Protein AF-A0A2Z6N7K3-F1 (afdb_monomer_lite)

Radius of gyration: 30.66 Å; chains: 1; bounding box: 82×63×86 Å

Structure (mmCIF, N/CA/C/O backbone):
data_AF-A0A2Z6N7K3-F1
#
_entry.id   AF-A0A2Z6N7K3-F1
#
loop_
_atom_site.group_PDB
_atom_site.id
_atom_site.type_symbol
_atom_site.label_atom_id
_atom_site.label_alt_id
_atom_site.label_comp_id
_atom_site.label_asym_id
_atom_site.label_entity_id
_atom_site.label_seq_id
_atom_site.pdbx_PDB_ins_code
_atom_site.Cartn_x
_atom_site.Cartn_y
_atom_site.Cartn_z
_atom_site.occupancy
_atom_site.B_iso_or_equiv
_atom_site.auth_seq_id
_atom_site.auth_comp_id
_atom_site.auth_asym_id
_atom_site.auth_atom_id
_atom_site.pdbx_PDB_model_num
ATOM 1 N N . MET A 1 1 ? 49.445 -45.268 -19.858 1.00 41.97 1 MET A N 1
ATOM 2 C CA . MET A 1 1 ? 48.943 -43.876 -19.871 1.00 41.97 1 MET A CA 1
ATOM 3 C C . MET A 1 1 ? 47.425 -43.932 -19.772 1.00 41.97 1 MET A C 1
ATOM 5 O O . MET A 1 1 ? 46.815 -44.557 -20.626 1.00 41.97 1 MET A O 1
ATOM 9 N N . LYS A 1 2 ? 46.826 -43.414 -18.692 1.00 45.12 2 LYS A N 1
ATOM 10 C CA . LYS A 1 2 ? 45.363 -43.398 -18.507 1.00 45.12 2 LYS A CA 1
ATOM 11 C C . LYS A 1 2 ? 44.813 -42.128 -19.162 1.00 45.12 2 LYS A C 1
ATOM 13 O O . LYS A 1 2 ? 45.231 -41.040 -18.781 1.00 45.12 2 LYS A O 1
ATOM 18 N N . GLN A 1 3 ? 43.930 -42.265 -20.150 1.00 48.19 3 GLN A N 1
ATOM 19 C CA . GLN A 1 3 ? 43.172 -41.133 -20.688 1.00 48.19 3 GLN A CA 1
ATOM 20 C C . GLN A 1 3 ? 42.236 -40.584 -19.593 1.00 48.19 3 GLN A C 1
ATOM 22 O O . GLN A 1 3 ? 41.608 -41.387 -18.897 1.00 48.19 3 GLN A O 1
ATOM 27 N N . PRO A 1 4 ? 42.115 -39.257 -19.417 1.00 51.16 4 PRO A N 1
ATOM 28 C CA . PRO A 1 4 ? 41.072 -38.695 -18.577 1.00 51.16 4 PRO A CA 1
ATOM 29 C C . PRO A 1 4 ? 39.729 -38.839 -19.298 1.00 51.16 4 PRO A C 1
ATOM 31 O O . PRO A 1 4 ? 39.568 -38.385 -20.430 1.00 51.16 4 PRO A O 1
ATOM 34 N N . ILE A 1 5 ? 38.765 -39.478 -18.637 1.00 55.69 5 ILE A N 1
ATOM 35 C CA . ILE A 1 5 ? 37.364 -39.486 -19.060 1.00 55.69 5 ILE A CA 1
ATOM 36 C C . ILE A 1 5 ? 36.820 -38.082 -18.790 1.00 55.69 5 ILE A C 1
ATOM 38 O O . ILE A 1 5 ? 36.481 -37.746 -17.657 1.00 55.69 5 ILE A O 1
ATOM 42 N N . THR A 1 6 ? 36.766 -37.245 -19.820 1.00 56.41 6 THR A N 1
ATOM 43 C CA . THR A 1 6 ? 36.014 -35.991 -19.779 1.00 56.41 6 THR A CA 1
ATOM 44 C C . THR A 1 6 ? 34.535 -36.367 -19.774 1.00 56.41 6 THR A C 1
ATOM 46 O O . THR A 1 6 ? 34.003 -36.810 -20.792 1.00 56.41 6 THR A O 1
ATOM 49 N N . GLN A 1 7 ? 33.874 -36.274 -18.617 1.00 62.84 7 GLN A N 1
ATOM 50 C CA . GLN A 1 7 ? 32.418 -36.395 -18.553 1.00 62.84 7 GLN A CA 1
ATOM 51 C C . GLN A 1 7 ? 31.790 -35.415 -19.559 1.00 62.84 7 GLN A C 1
ATOM 53 O O . GLN A 1 7 ? 32.221 -34.258 -19.612 1.00 62.84 7 GLN A O 1
ATOM 58 N N . PRO A 1 8 ? 30.783 -35.834 -20.349 1.00 52.00 8 PRO A N 1
ATOM 59 C CA . PRO A 1 8 ? 30.004 -34.894 -21.134 1.00 52.00 8 PRO A CA 1
ATOM 60 C C . PRO A 1 8 ? 29.361 -33.911 -20.161 1.00 52.00 8 PRO A C 1
ATOM 62 O O . PRO A 1 8 ? 28.669 -34.320 -19.228 1.00 52.00 8 PRO A O 1
ATOM 65 N N . LEU A 1 9 ? 29.620 -32.622 -20.365 1.00 61.50 9 LEU A N 1
ATOM 66 C CA . LEU A 1 9 ? 28.956 -31.550 -19.644 1.00 61.50 9 LEU A CA 1
ATOM 67 C C . LEU A 1 9 ? 27.464 -31.646 -19.992 1.00 61.50 9 LEU A C 1
ATOM 69 O O . LEU A 1 9 ? 27.040 -31.197 -21.055 1.00 61.50 9 LEU A O 1
ATOM 73 N N . ILE A 1 10 ? 26.677 -32.320 -19.150 1.00 63.09 10 ILE A N 1
ATOM 74 C CA . ILE A 1 10 ? 25.221 -32.330 -19.285 1.00 63.09 10 ILE A CA 1
ATOM 75 C C . ILE A 1 10 ? 24.800 -30.859 -19.210 1.00 63.09 10 ILE A C 1
ATOM 77 O O . ILE A 1 10 ? 25.157 -30.199 -18.228 1.00 63.09 10 ILE A O 1
ATOM 81 N N . PRO A 1 11 ? 24.094 -30.314 -20.218 1.00 59.09 11 PRO A N 1
ATOM 82 C CA . PRO A 1 11 ? 23.562 -28.968 -20.124 1.00 59.09 11 PRO A CA 1
ATOM 83 C C . PRO A 1 11 ? 22.681 -28.919 -18.880 1.00 59.09 11 PRO A C 1
ATOM 85 O O . PRO A 1 11 ? 21.679 -29.633 -18.803 1.00 59.09 11 PRO A O 1
ATOM 88 N N . GLN A 1 12 ? 23.071 -28.125 -17.881 1.00 61.44 12 GLN A N 1
ATOM 89 C CA . GLN A 1 12 ? 22.153 -27.812 -16.797 1.00 61.44 12 GLN A CA 1
ATOM 90 C C . GLN A 1 12 ? 20.883 -27.248 -17.445 1.00 61.44 12 GLN A C 1
ATOM 92 O O . GLN A 1 12 ? 20.998 -26.367 -18.307 1.00 61.44 12 GLN A O 1
ATOM 97 N N . PRO A 1 13 ? 19.686 -27.749 -17.090 1.00 60.31 13 PRO A N 1
ATOM 98 C CA . PRO A 1 13 ? 18.464 -27.097 -17.521 1.00 60.31 13 PRO A CA 1
ATOM 99 C C . PRO A 1 13 ? 18.565 -25.622 -17.113 1.00 60.31 13 PRO A C 1
ATOM 101 O O . PRO A 1 13 ? 19.083 -25.338 -16.027 1.00 60.31 13 PRO A O 1
ATOM 104 N N . PRO A 1 14 ? 18.150 -24.682 -17.980 1.00 61.00 14 PRO A N 1
ATOM 105 C CA . PRO A 1 14 ? 18.224 -23.267 -17.658 1.00 61.00 14 PRO A CA 1
ATOM 106 C C . PRO A 1 14 ? 17.574 -23.066 -16.293 1.00 61.00 14 PRO A C 1
ATOM 108 O O . PRO A 1 14 ? 16.443 -23.514 -16.092 1.00 61.00 14 PRO A O 1
ATOM 111 N N . ASN A 1 15 ? 18.315 -22.460 -15.356 1.00 58.41 15 ASN A N 1
ATOM 112 C CA . ASN A 1 15 ? 17.782 -22.063 -14.057 1.00 58.41 15 ASN A CA 1
ATOM 113 C C . ASN A 1 15 ? 16.429 -21.405 -14.319 1.00 58.41 15 ASN A C 1
ATOM 115 O O . ASN A 1 15 ? 16.378 -20.372 -14.993 1.00 58.41 15 ASN A O 1
ATOM 119 N N . LEU A 1 16 ? 15.345 -22.048 -13.868 1.00 44.69 16 LEU A N 1
ATOM 120 C CA . LEU A 1 16 ? 14.003 -21.502 -14.021 1.00 44.69 16 LEU A CA 1
ATOM 121 C C . LEU A 1 16 ? 14.070 -20.070 -13.478 1.00 44.69 16 LEU A C 1
ATOM 123 O O . LEU A 1 16 ? 14.528 -19.903 -12.342 1.00 44.69 16 LEU A O 1
ATOM 127 N N . PRO A 1 17 ? 13.694 -19.036 -14.253 1.00 53.22 17 PRO A N 1
ATOM 128 C CA . PRO A 1 17 ? 13.691 -17.689 -13.716 1.00 53.22 17 PRO A CA 1
ATOM 129 C C . PRO A 1 17 ? 12.826 -17.712 -12.458 1.00 53.22 17 PRO A C 1
ATOM 131 O O . PRO A 1 17 ? 11.698 -18.210 -12.498 1.00 53.22 17 PRO A O 1
ATOM 134 N N . ALA A 1 18 ? 13.401 -17.248 -11.344 1.00 55.72 18 ALA A N 1
ATOM 135 C CA . ALA A 1 18 ? 12.723 -17.148 -10.060 1.00 55.72 18 ALA A CA 1
ATOM 136 C C . ALA A 1 18 ? 11.312 -16.601 -10.296 1.00 55.72 18 ALA A C 1
ATOM 138 O O . ALA A 1 18 ? 11.159 -15.602 -10.999 1.00 55.72 18 ALA A O 1
ATOM 139 N N . ASN A 1 19 ? 10.314 -17.335 -9.801 1.00 52.25 19 ASN A N 1
ATOM 140 C CA . ASN A 1 19 ? 8.890 -17.178 -10.085 1.00 52.25 19 ASN A CA 1
ATOM 141 C C . ASN A 1 19 ? 8.502 -15.691 -10.207 1.00 52.25 19 ASN A C 1
ATOM 143 O O . ASN A 1 19 ? 8.375 -14.993 -9.200 1.00 52.25 19 ASN A O 1
ATOM 147 N N . LYS A 1 20 ? 8.409 -15.177 -11.441 1.00 59.69 20 LYS A N 1
ATOM 148 C CA . LYS A 1 20 ? 8.224 -13.740 -11.666 1.00 59.69 20 LYS A CA 1
ATOM 149 C C . LYS A 1 20 ? 6.815 -13.356 -11.244 1.00 59.69 20 LYS A C 1
ATOM 151 O O . LYS A 1 20 ? 5.839 -13.885 -11.777 1.00 59.69 20 LYS A O 1
ATOM 156 N N . PHE A 1 21 ? 6.711 -12.423 -10.303 1.00 66.00 21 PHE A N 1
ATOM 157 C CA . PHE A 1 21 ? 5.433 -11.852 -9.903 1.00 66.00 21 PHE A CA 1
ATOM 158 C C . PHE A 1 21 ? 4.766 -11.203 -11.122 1.00 66.00 21 PHE A C 1
ATOM 160 O O . PHE A 1 21 ? 5.329 -10.312 -11.757 1.00 66.00 21 PHE A O 1
ATOM 167 N N . THR A 1 22 ? 3.582 -11.688 -11.495 1.00 78.94 22 THR A N 1
ATOM 168 C CA . THR A 1 22 ? 2.827 -11.136 -12.624 1.00 78.94 22 THR A CA 1
ATOM 169 C C . THR A 1 22 ? 2.014 -9.924 -12.169 1.00 78.94 22 THR A C 1
ATOM 171 O O . THR A 1 22 ? 1.598 -9.834 -11.012 1.00 78.94 22 THR A O 1
ATOM 174 N N . ILE A 1 23 ? 1.713 -9.008 -13.096 1.00 81.69 23 ILE A N 1
ATOM 175 C CA . ILE A 1 23 ? 0.784 -7.892 -12.837 1.00 81.69 23 ILE A CA 1
ATOM 176 C C . ILE A 1 23 ? -0.595 -8.406 -12.393 1.00 81.69 23 ILE A C 1
ATOM 178 O O . ILE A 1 23 ? -1.231 -7.781 -11.551 1.00 81.69 23 ILE A O 1
ATOM 182 N N . GLY A 1 24 ? -1.035 -9.563 -12.904 1.00 82.69 24 GLY A N 1
ATOM 183 C CA . GLY A 1 24 ? -2.273 -10.212 -12.464 1.00 82.69 24 GLY A CA 1
ATOM 184 C C . GLY A 1 24 ? -2.252 -10.556 -10.974 1.00 82.69 24 GLY A C 1
ATOM 185 O O . GLY A 1 24 ? -3.173 -10.187 -10.252 1.00 82.69 24 GLY A O 1
ATOM 186 N N . ASN A 1 25 ? -1.163 -11.161 -10.492 1.00 84.62 25 ASN A N 1
ATOM 187 C CA . ASN A 1 25 ? -0.999 -11.468 -9.069 1.00 84.62 25 ASN A CA 1
ATOM 188 C C . ASN A 1 25 ? -0.985 -10.194 -8.217 1.00 84.62 25 ASN A C 1
ATOM 190 O O . ASN A 1 25 ? -1.591 -10.159 -7.149 1.00 84.62 25 ASN A O 1
ATOM 194 N N . LEU A 1 26 ? -0.331 -9.134 -8.700 1.00 86.56 26 LEU A N 1
ATOM 195 C CA . LEU A 1 26 ? -0.281 -7.853 -8.001 1.00 86.56 26 LEU A CA 1
ATOM 196 C C . LEU A 1 26 ? -1.665 -7.193 -7.919 1.00 86.56 26 LEU A C 1
ATOM 198 O O . LEU A 1 26 ? -2.037 -6.688 -6.865 1.00 86.56 26 LEU A O 1
ATOM 202 N N . ALA A 1 27 ? -2.463 -7.268 -8.988 1.00 88.88 27 ALA A N 1
ATOM 203 C CA . ALA A 1 27 ? -3.842 -6.786 -8.995 1.00 88.88 27 ALA A CA 1
ATOM 204 C C . ALA A 1 27 ? -4.734 -7.572 -8.020 1.00 88.88 27 ALA A C 1
ATOM 206 O O . ALA A 1 27 ? -5.532 -6.976 -7.298 1.00 88.88 27 ALA A O 1
ATOM 207 N N . THR A 1 28 ? -4.574 -8.896 -7.942 1.00 90.75 28 THR A N 1
ATOM 208 C CA . THR A 1 28 ? -5.269 -9.726 -6.949 1.00 90.75 28 THR A CA 1
ATOM 209 C C . THR A 1 28 ? -4.884 -9.332 -5.522 1.00 90.75 28 THR A C 1
ATOM 211 O O . THR A 1 28 ? -5.753 -9.177 -4.667 1.00 90.75 28 THR A O 1
ATOM 214 N N . ILE A 1 29 ? -3.596 -9.104 -5.260 1.00 90.38 29 ILE A N 1
ATOM 215 C CA . ILE A 1 29 ? -3.112 -8.643 -3.953 1.00 90.38 29 ILE A CA 1
ATOM 216 C C . ILE A 1 29 ? -3.665 -7.245 -3.621 1.00 90.38 29 ILE A C 1
ATOM 218 O O . ILE A 1 29 ? -4.134 -7.036 -2.504 1.00 90.38 29 ILE A O 1
ATOM 222 N N . SER A 1 30 ? -3.711 -6.318 -4.585 1.00 93.06 30 SER A N 1
ATOM 223 C CA . SER A 1 30 ? -4.380 -5.014 -4.439 1.00 93.06 30 SER A CA 1
ATOM 224 C C . SER A 1 30 ? -5.871 -5.139 -4.131 1.00 93.06 30 SER A C 1
ATOM 226 O O . SER A 1 30 ? -6.407 -4.366 -3.342 1.00 93.06 30 SER A O 1
ATOM 228 N N . PHE A 1 31 ? -6.563 -6.116 -4.713 1.00 94.31 31 PHE A N 1
ATOM 229 C CA . PHE A 1 31 ? -7.966 -6.356 -4.387 1.00 94.31 31 PHE A CA 1
ATOM 230 C C . PHE A 1 31 ? -8.137 -6.791 -2.925 1.00 94.31 31 PHE A C 1
ATOM 232 O O . PHE A 1 31 ? -8.947 -6.209 -2.202 1.00 94.31 31 PHE A O 1
ATOM 239 N N . TYR A 1 32 ? -7.339 -7.757 -2.459 1.00 93.31 32 TYR A N 1
ATOM 240 C CA . TYR A 1 32 ? -7.375 -8.189 -1.058 1.00 93.31 32 TYR A CA 1
ATOM 241 C C . TYR A 1 32 ? -6.983 -7.073 -0.091 1.00 93.31 32 TYR A C 1
ATOM 243 O O . TYR A 1 32 ? -7.566 -6.968 0.985 1.00 93.31 32 TYR A O 1
ATOM 251 N N . HIS A 1 33 ? -6.056 -6.205 -0.490 1.00 94.62 33 HIS A N 1
ATOM 252 C CA . HIS A 1 33 ? -5.700 -5.005 0.256 1.00 94.62 33 HIS A CA 1
ATOM 253 C C . HIS A 1 33 ? -6.906 -4.109 0.521 1.00 94.62 33 HIS A C 1
ATOM 255 O O . HIS A 1 33 ? -7.232 -3.829 1.674 1.00 94.62 33 HIS A O 1
ATOM 261 N N . MET A 1 34 ? -7.614 -3.729 -0.548 1.00 95.50 34 MET A N 1
ATOM 262 C CA . MET A 1 34 ? -8.823 -2.914 -0.443 1.00 95.50 34 MET A CA 1
ATOM 263 C C . MET A 1 34 ? -9.895 -3.611 0.390 1.00 95.50 34 MET A C 1
ATOM 265 O O . MET A 1 34 ? -10.528 -2.982 1.233 1.00 95.50 34 MET A O 1
ATOM 269 N N . PHE A 1 35 ? -10.080 -4.916 0.189 1.00 95.88 35 PHE A N 1
ATOM 270 C CA . PHE A 1 35 ? -11.065 -5.691 0.931 1.00 95.88 35 PHE A CA 1
ATOM 271 C C . PHE A 1 35 ? -10.786 -5.683 2.441 1.00 95.88 35 PHE A C 1
ATOM 273 O O . PHE A 1 35 ? -11.687 -5.400 3.229 1.00 95.88 35 PHE A O 1
ATOM 280 N N . ILE A 1 36 ? -9.537 -5.920 2.851 1.00 95.12 36 ILE A N 1
ATOM 281 C CA . ILE A 1 36 ? -9.133 -5.899 4.264 1.00 95.12 36 ILE A CA 1
ATOM 282 C C . ILE A 1 36 ? -9.331 -4.503 4.864 1.00 95.12 36 ILE A C 1
ATOM 284 O O . ILE A 1 36 ? -9.896 -4.389 5.951 1.00 95.12 36 ILE A O 1
ATOM 288 N N . LEU A 1 37 ? -8.941 -3.439 4.155 1.00 94.81 37 LEU A N 1
ATOM 289 C CA . LEU A 1 37 ? -9.152 -2.067 4.626 1.00 94.81 37 LEU A CA 1
ATOM 290 C C . LEU A 1 37 ? -10.633 -1.725 4.798 1.00 94.81 37 LEU A C 1
ATOM 292 O O . LEU A 1 37 ? -10.992 -1.080 5.779 1.00 94.81 37 LEU A O 1
ATOM 296 N N . ILE A 1 38 ? -11.499 -2.183 3.892 1.00 94.88 38 ILE A N 1
ATOM 297 C CA . ILE A 1 38 ? -12.951 -2.005 4.018 1.00 94.88 38 ILE A CA 1
ATOM 298 C C . ILE A 1 38 ? -13.476 -2.747 5.249 1.00 94.88 38 ILE A C 1
ATOM 300 O O . ILE A 1 38 ? -14.241 -2.173 6.019 1.00 94.88 38 ILE A O 1
ATOM 304 N N . VAL A 1 39 ? -13.054 -3.994 5.475 1.00 93.56 39 VAL A N 1
ATOM 305 C CA . VAL A 1 39 ? -13.454 -4.759 6.668 1.00 93.56 39 VAL A CA 1
ATOM 306 C C . VAL A 1 39 ? -13.015 -4.045 7.948 1.00 93.56 39 VAL A C 1
ATOM 308 O O . VAL A 1 39 ? -13.820 -3.889 8.864 1.00 93.56 39 VAL A O 1
ATOM 311 N N . LEU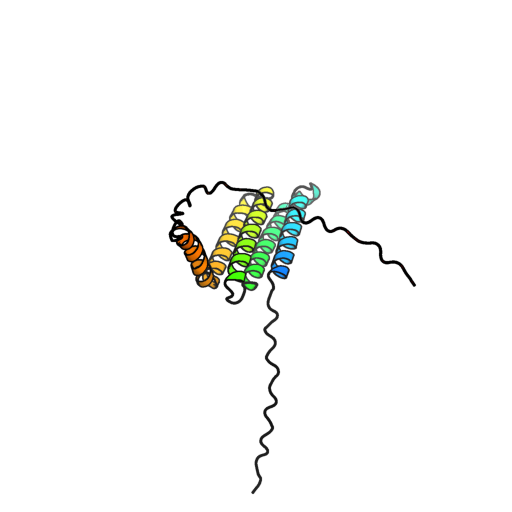 A 1 40 ? -11.777 -3.547 7.999 1.00 91.75 40 LEU A N 1
ATOM 312 C CA . LEU A 1 40 ? -11.268 -2.783 9.140 1.00 91.75 40 LEU A CA 1
ATOM 313 C C . LEU A 1 40 ? -12.042 -1.473 9.330 1.00 91.75 40 LEU A C 1
ATOM 315 O O . LEU A 1 40 ? -12.422 -1.149 10.450 1.00 91.75 40 LEU A O 1
ATOM 319 N N . PHE A 1 41 ? -12.350 -0.754 8.250 1.00 91.81 41 PHE A N 1
ATOM 320 C CA . PHE A 1 41 ? -13.187 0.444 8.293 1.00 91.81 41 PHE A CA 1
ATOM 321 C C . PHE A 1 41 ? -14.580 0.167 8.873 1.00 91.81 41 PHE A C 1
ATOM 323 O O . PHE A 1 41 ? -15.059 0.929 9.716 1.00 91.81 41 PHE A O 1
ATOM 330 N N . LEU A 1 42 ? -15.224 -0.928 8.460 1.00 92.00 42 LEU A N 1
ATOM 331 C CA . LEU A 1 42 ? -16.516 -1.334 9.010 1.00 92.00 42 LEU A CA 1
ATOM 332 C C . LEU A 1 42 ? -16.401 -1.719 10.490 1.00 92.00 42 LEU A C 1
ATOM 334 O O . LEU A 1 42 ? -17.275 -1.347 11.269 1.00 92.00 42 LEU A O 1
ATOM 338 N N . ALA A 1 43 ? -15.319 -2.396 10.886 1.00 89.81 43 ALA A N 1
ATOM 339 C CA . ALA A 1 43 ? -15.071 -2.787 12.272 1.00 89.81 43 ALA A CA 1
ATOM 340 C C . ALA A 1 43 ? -14.916 -1.575 13.207 1.00 89.81 43 ALA A C 1
ATOM 342 O O . ALA A 1 43 ? -15.510 -1.567 14.279 1.00 89.81 43 ALA A O 1
ATOM 343 N N . VAL A 1 44 ? -14.215 -0.509 12.790 1.00 88.06 44 VAL A N 1
ATOM 344 C CA . VAL A 1 44 ? -14.064 0.735 13.591 1.00 88.06 44 VAL A CA 1
ATOM 345 C C . VAL A 1 44 ? -15.410 1.385 13.919 1.00 88.06 44 VAL A C 1
ATOM 347 O O . VAL A 1 44 ? -15.531 2.093 14.915 1.00 88.06 44 VAL A O 1
ATOM 350 N N . ARG A 1 45 ? -16.424 1.182 13.073 1.00 86.31 45 ARG A N 1
ATOM 351 C CA . ARG A 1 45 ? -17.754 1.780 13.248 1.00 86.31 45 ARG A CA 1
ATOM 352 C C . ARG A 1 45 ? -18.681 0.964 14.141 1.00 86.31 45 ARG A C 1
ATOM 354 O O . ARG A 1 45 ? -19.759 1.452 14.472 1.00 86.31 45 ARG A O 1
ATOM 361 N N . GLN A 1 46 ? -18.291 -0.252 14.511 1.00 87.06 46 GLN A N 1
ATOM 362 C CA . GLN A 1 46 ? -19.072 -1.077 15.419 1.00 87.06 46 GLN A CA 1
ATOM 363 C C . GLN A 1 46 ? -18.778 -0.673 16.871 1.00 87.06 46 GLN A C 1
ATOM 365 O O . GLN A 1 46 ? -17.609 -0.568 17.253 1.00 87.06 46 GLN A O 1
ATOM 370 N N . PRO A 1 47 ? -19.812 -0.462 17.704 1.00 81.50 47 PRO A N 1
ATOM 371 C CA . PRO A 1 47 ? -19.639 0.046 19.061 1.00 81.50 47 PRO A CA 1
ATOM 372 C C . PRO A 1 47 ? -18.792 -0.879 19.952 1.00 81.50 47 PRO A C 1
ATOM 374 O O . PRO A 1 47 ? -18.058 -0.419 20.822 1.00 81.50 47 PRO A O 1
ATOM 377 N N . GLU A 1 48 ? -18.840 -2.179 19.677 1.00 82.38 48 GLU A N 1
ATOM 378 C CA . GLU A 1 48 ? -18.109 -3.243 20.377 1.00 82.38 48 GLU A CA 1
ATOM 379 C C . GLU A 1 48 ? -16.582 -3.129 20.233 1.00 82.38 48 GLU A C 1
ATOM 381 O O . GLU A 1 48 ? -15.835 -3.651 21.057 1.00 82.38 48 GLU A O 1
ATOM 386 N N . PHE A 1 49 ? -16.098 -2.427 19.204 1.00 76.69 49 PHE A N 1
ATOM 387 C CA . PHE A 1 49 ? -14.671 -2.319 18.899 1.00 76.69 49 PHE A CA 1
ATOM 388 C C . PHE A 1 49 ? -14.037 -0.999 19.360 1.00 76.69 49 PHE A C 1
ATOM 390 O O . PHE A 1 49 ? -12.826 -0.824 19.199 1.00 76.69 49 PHE A O 1
ATOM 397 N N . PHE A 1 50 ? -14.799 -0.085 19.980 1.00 72.81 50 PHE A N 1
ATOM 398 C CA . PHE A 1 50 ? -14.252 1.188 20.475 1.00 72.81 50 PHE A CA 1
ATOM 399 C C . PHE A 1 50 ? -13.139 0.991 21.509 1.00 72.81 50 PHE A C 1
ATOM 401 O O . PHE A 1 50 ? -12.125 1.690 21.453 1.00 72.81 50 PHE A O 1
ATOM 408 N N . GLU A 1 51 ? -13.282 0.011 22.405 1.00 78.62 51 GLU A N 1
ATOM 409 C CA . GLU A 1 51 ? -12.270 -0.301 23.425 1.00 78.62 51 GLU A CA 1
ATOM 410 C C . GLU A 1 51 ? -10.945 -0.786 22.811 1.00 78.62 51 GLU A C 1
ATOM 412 O O . GLU A 1 51 ? -9.872 -0.598 23.387 1.00 78.62 51 GLU A O 1
ATOM 417 N N . TYR A 1 52 ? -10.998 -1.320 21.587 1.00 82.88 52 TYR A N 1
ATOM 418 C CA . TYR A 1 52 ? -9.849 -1.835 20.843 1.00 82.88 52 TYR A CA 1
ATOM 419 C C . TYR A 1 52 ? -9.320 -0.867 19.777 1.00 82.88 52 TYR A C 1
ATOM 421 O O . TYR A 1 52 ? -8.395 -1.219 19.041 1.00 82.88 52 TYR A O 1
ATOM 429 N N . GLY A 1 53 ? -9.837 0.364 19.694 1.00 82.75 53 GLY A N 1
ATOM 430 C CA . GLY A 1 53 ? -9.522 1.300 18.607 1.00 82.75 53 GLY A CA 1
ATOM 431 C C . GLY A 1 53 ? -8.020 1.539 18.401 1.00 82.75 53 GLY A C 1
ATOM 432 O O . GLY A 1 53 ? -7.539 1.534 17.270 1.00 82.75 53 GLY A O 1
ATOM 433 N N . LYS A 1 54 ? -7.238 1.648 19.486 1.00 85.31 54 LYS A N 1
ATOM 434 C CA . LYS A 1 54 ? -5.769 1.796 19.401 1.00 85.31 54 LYS A CA 1
ATOM 435 C C . LYS A 1 54 ? -5.085 0.571 18.792 1.00 85.31 54 LYS A C 1
ATOM 437 O O . LYS A 1 54 ? -4.187 0.727 17.966 1.00 85.31 54 LYS A O 1
ATOM 442 N N . ALA A 1 55 ? -5.503 -0.630 19.194 1.00 88.94 55 ALA A N 1
ATOM 443 C CA . ALA A 1 55 ? -4.972 -1.872 18.643 1.00 88.94 55 ALA A CA 1
ATOM 444 C C . ALA A 1 55 ? -5.327 -1.988 17.157 1.00 88.94 55 ALA A C 1
ATOM 446 O O . ALA A 1 55 ? -4.463 -2.301 16.343 1.00 88.94 55 ALA A O 1
ATOM 447 N N . LEU A 1 56 ? -6.558 -1.630 16.787 1.00 89.25 56 LEU A N 1
ATOM 448 C CA . LEU A 1 56 ? -7.006 -1.662 15.400 1.00 89.25 56 LEU A CA 1
ATOM 449 C C . LEU A 1 56 ? -6.237 -0.665 14.515 1.00 89.25 56 LEU A C 1
ATOM 451 O O . LEU A 1 56 ? -5.806 -1.020 13.421 1.00 89.25 56 LEU A O 1
ATOM 455 N N . PHE A 1 57 ? -5.986 0.557 14.997 1.00 91.19 57 PHE A N 1
ATOM 456 C CA . PHE A 1 57 ? -5.156 1.534 14.279 1.00 91.19 57 PHE A CA 1
ATOM 457 C C . PHE A 1 57 ? -3.709 1.059 14.127 1.00 91.19 57 PHE A C 1
ATOM 459 O O . PHE A 1 57 ? -3.116 1.236 13.064 1.00 91.19 57 PHE A O 1
ATOM 466 N N . SER A 1 58 ? -3.150 0.415 15.156 1.00 91.12 58 SER A N 1
ATOM 467 C CA . SER A 1 58 ? -1.820 -0.193 15.074 1.00 91.12 58 SER A CA 1
ATOM 468 C C . SER A 1 58 ? -1.779 -1.332 14.052 1.00 91.12 58 SER A C 1
ATOM 470 O O . SER A 1 58 ? -0.834 -1.399 13.268 1.00 91.12 58 SER A O 1
ATOM 472 N N . MET A 1 59 ? -2.813 -2.176 13.997 1.00 92.25 59 MET A N 1
ATOM 473 C CA . MET A 1 59 ? -2.931 -3.229 12.986 1.00 92.25 59 MET A CA 1
ATOM 474 C C . MET A 1 59 ? -3.008 -2.657 11.570 1.00 92.25 59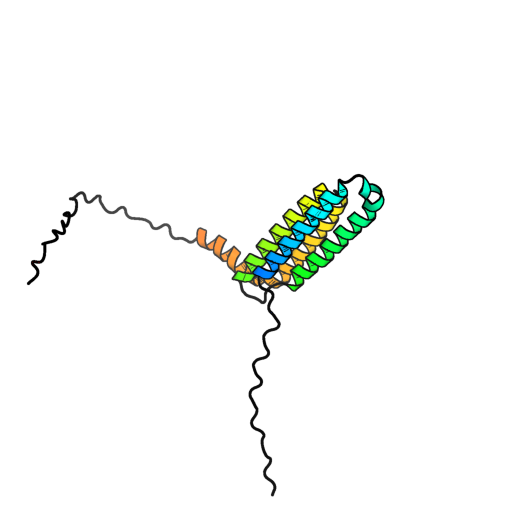 MET A C 1
ATOM 476 O O . MET A 1 59 ? -2.305 -3.156 10.697 1.00 92.25 59 MET A O 1
ATOM 480 N N . ILE A 1 60 ? -3.794 -1.597 11.347 1.00 93.88 60 ILE A N 1
ATOM 481 C CA . ILE A 1 60 ? -3.859 -0.915 10.044 1.00 93.88 60 ILE A CA 1
ATOM 482 C C . ILE A 1 60 ? -2.478 -0.368 9.664 1.00 93.88 60 ILE A C 1
ATOM 484 O O . ILE A 1 60 ? -2.017 -0.603 8.554 1.00 93.88 60 ILE A O 1
ATOM 488 N N . ALA A 1 61 ? -1.778 0.304 10.584 1.00 94.06 61 ALA A N 1
ATOM 489 C CA . ALA A 1 61 ? -0.443 0.838 10.310 1.00 94.06 61 ALA A CA 1
ATOM 490 C C . ALA A 1 61 ? 0.551 -0.263 9.900 1.00 94.06 61 ALA A C 1
ATOM 492 O O . ALA A 1 61 ? 1.253 -0.131 8.901 1.00 94.06 61 ALA A O 1
ATOM 493 N N . VAL A 1 62 ? 0.596 -1.366 10.654 1.00 94.75 62 VAL A N 1
ATOM 494 C CA . VAL A 1 62 ? 1.477 -2.507 10.358 1.00 94.75 62 VAL A CA 1
ATOM 495 C C . VAL A 1 62 ? 1.104 -3.154 9.026 1.00 94.75 62 VAL A C 1
ATOM 497 O O . VAL A 1 62 ? 1.985 -3.493 8.238 1.00 94.75 62 VAL A O 1
ATOM 500 N N . PHE A 1 63 ? -0.192 -3.293 8.757 1.00 95.19 63 PHE A N 1
ATOM 501 C CA . PHE A 1 63 ? -0.699 -3.832 7.505 1.00 95.19 63 PHE A CA 1
ATOM 502 C C . PHE A 1 63 ? -0.245 -2.999 6.299 1.00 95.19 63 PHE A C 1
ATOM 504 O O . PHE A 1 63 ? 0.320 -3.562 5.365 1.00 95.19 63 PHE A O 1
ATOM 511 N N . GLU A 1 64 ? -0.381 -1.673 6.351 1.00 95.25 64 GLU A N 1
ATOM 512 C CA . GLU A 1 64 ? 0.078 -0.762 5.292 1.00 95.25 64 GLU A CA 1
ATOM 513 C C . GLU A 1 64 ? 1.596 -0.833 5.071 1.00 95.25 64 GLU A C 1
ATOM 515 O O . GLU A 1 64 ? 2.072 -0.801 3.933 1.00 95.25 64 GLU A O 1
ATOM 520 N N . VAL A 1 65 ? 2.375 -0.970 6.151 1.00 95.00 65 VAL A N 1
ATOM 521 C CA . VAL A 1 65 ? 3.832 -1.145 6.062 1.00 95.00 65 VAL A CA 1
ATOM 522 C C . VAL A 1 65 ? 4.175 -2.434 5.323 1.00 95.00 65 VAL A C 1
ATOM 524 O O . VAL A 1 65 ? 4.911 -2.403 4.335 1.00 95.00 65 VAL A O 1
ATOM 527 N N . ILE A 1 66 ? 3.612 -3.564 5.758 1.00 94.56 66 ILE A N 1
ATOM 528 C CA . ILE A 1 66 ? 3.836 -4.869 5.121 1.00 94.56 66 ILE A CA 1
ATOM 529 C C . ILE A 1 66 ? 3.401 -4.823 3.656 1.00 94.56 66 ILE A C 1
ATOM 531 O O . ILE A 1 66 ? 4.112 -5.318 2.780 1.00 94.56 66 ILE A O 1
ATOM 535 N N . PHE A 1 67 ? 2.259 -4.200 3.379 1.00 92.94 67 PHE A N 1
ATOM 536 C CA . PHE A 1 67 ? 1.709 -4.128 2.039 1.00 92.94 67 PHE A CA 1
ATOM 537 C C . PHE A 1 67 ? 2.567 -3.278 1.096 1.00 92.94 67 PHE A C 1
ATOM 539 O O . PHE A 1 67 ? 2.876 -3.712 -0.015 1.00 92.94 67 PHE A O 1
ATOM 546 N N . GLY A 1 68 ? 3.021 -2.105 1.547 1.00 92.12 68 GLY A N 1
ATOM 547 C CA . GLY A 1 68 ? 3.946 -1.264 0.787 1.00 92.12 68 GLY A CA 1
ATOM 548 C C . GLY A 1 68 ? 5.241 -2.005 0.442 1.00 92.12 68 GLY A C 1
ATOM 549 O O . GLY A 1 68 ? 5.673 -1.990 -0.711 1.00 92.12 68 GLY A O 1
ATOM 550 N N . LEU A 1 69 ? 5.812 -2.742 1.403 1.00 92.12 69 LEU A N 1
ATOM 551 C CA . LEU A 1 69 ? 6.995 -3.579 1.170 1.00 92.12 69 LEU A CA 1
ATOM 552 C C . LEU A 1 69 ? 6.724 -4.714 0.172 1.00 92.12 69 LEU A C 1
ATOM 554 O O . LEU A 1 69 ? 7.546 -4.963 -0.708 1.00 92.12 69 LEU A O 1
ATOM 558 N N . ALA A 1 70 ? 5.579 -5.394 0.271 1.00 89.56 70 ALA A N 1
ATOM 559 C CA . ALA A 1 70 ? 5.193 -6.439 -0.678 1.00 89.56 70 ALA A CA 1
ATOM 560 C C . ALA A 1 70 ? 5.073 -5.891 -2.111 1.00 89.56 70 ALA A C 1
ATOM 562 O O . ALA A 1 70 ? 5.522 -6.535 -3.063 1.00 89.56 70 ALA A O 1
ATOM 563 N N . PHE A 1 71 ? 4.542 -4.675 -2.264 1.00 88.62 71 PHE A N 1
ATOM 564 C CA . PHE A 1 71 ? 4.472 -3.988 -3.552 1.00 88.62 71 PHE A CA 1
ATOM 565 C C . PHE A 1 71 ? 5.855 -3.655 -4.112 1.00 88.62 71 PHE A C 1
ATOM 567 O O . PHE A 1 71 ? 6.109 -3.900 -5.290 1.00 88.62 71 PHE A O 1
ATOM 574 N N . LEU A 1 72 ? 6.766 -3.144 -3.277 1.00 89.12 72 LEU A N 1
ATOM 575 C CA . LEU A 1 72 ? 8.148 -2.858 -3.678 1.00 89.12 72 LEU A CA 1
ATOM 576 C C . LEU A 1 72 ? 8.904 -4.120 -4.102 1.00 89.12 72 LEU A C 1
ATOM 578 O O . LEU A 1 72 ? 9.612 -4.110 -5.104 1.00 89.12 72 LEU A O 1
ATOM 582 N N . ASN A 1 73 ? 8.709 -5.229 -3.392 1.00 86.56 73 ASN A N 1
ATOM 583 C CA . ASN A 1 73 ? 9.309 -6.514 -3.757 1.00 86.56 73 ASN A CA 1
ATOM 584 C C . ASN A 1 73 ? 8.722 -7.112 -5.045 1.00 86.56 73 ASN A C 1
ATOM 586 O O . ASN A 1 73 ? 9.300 -8.034 -5.613 1.00 86.56 73 ASN A O 1
ATOM 590 N N . SER A 1 74 ? 7.587 -6.589 -5.511 1.00 86.38 74 SER A N 1
ATOM 591 C CA . SER A 1 74 ? 6.920 -7.011 -6.746 1.00 86.38 74 SER A CA 1
ATOM 592 C C . SER A 1 74 ? 7.246 -6.106 -7.939 1.00 86.38 74 SER A C 1
ATOM 594 O O . SER A 1 74 ? 6.581 -6.196 -8.974 1.00 86.38 74 SER A O 1
ATOM 596 N N . ILE A 1 75 ? 8.234 -5.210 -7.810 1.00 84.62 75 ILE A N 1
ATOM 597 C CA . ILE A 1 75 ? 8.685 -4.372 -8.923 1.00 84.62 75 ILE A CA 1
ATOM 598 C C . ILE A 1 75 ? 9.173 -5.280 -10.066 1.00 84.62 75 ILE A C 1
ATOM 600 O O . ILE A 1 75 ? 10.008 -6.156 -9.843 1.00 84.62 75 ILE A O 1
ATOM 604 N N . PRO A 1 76 ? 8.666 -5.096 -11.298 1.00 78.12 76 PRO A N 1
ATOM 605 C CA . PRO A 1 76 ? 9.032 -5.953 -12.417 1.00 78.12 76 PRO A CA 1
ATOM 606 C C . PRO A 1 76 ? 10.461 -5.686 -12.907 1.00 78.12 76 PRO A C 1
ATOM 608 O O . PRO A 1 76 ? 10.879 -4.534 -13.030 1.00 78.12 76 PRO A O 1
ATOM 611 N N . ASP A 1 77 ? 11.168 -6.749 -13.301 1.00 69.25 77 ASP A N 1
ATOM 612 C CA . ASP A 1 77 ? 12.455 -6.647 -14.001 1.00 69.25 77 ASP A CA 1
ATOM 613 C C . ASP A 1 77 ? 12.278 -5.943 -15.362 1.00 69.25 77 ASP A C 1
ATOM 615 O O . ASP A 1 77 ? 11.733 -6.525 -16.303 1.00 69.25 77 ASP A O 1
ATOM 619 N N . SER A 1 78 ? 12.703 -4.678 -15.434 1.00 59.31 78 SER A N 1
ATOM 620 C CA . SER A 1 78 ? 13.068 -3.872 -16.620 1.00 59.31 78 SER A CA 1
ATOM 621 C C . SER A 1 78 ? 12.321 -4.091 -17.954 1.00 59.31 78 SER A C 1
ATOM 623 O O . SER A 1 78 ? 12.898 -3.979 -19.039 1.00 59.31 78 SER A O 1
ATOM 625 N N . ASN A 1 79 ? 11.005 -4.324 -17.925 1.00 63.97 79 ASN A N 1
ATOM 626 C CA . ASN A 1 79 ? 10.150 -4.200 -19.109 1.00 63.97 79 ASN A CA 1
ATOM 627 C C . ASN A 1 79 ? 9.343 -2.894 -19.050 1.00 63.97 79 ASN A C 1
ATOM 629 O O . ASN A 1 79 ? 8.452 -2.729 -18.213 1.00 63.97 79 ASN A O 1
ATOM 633 N N . L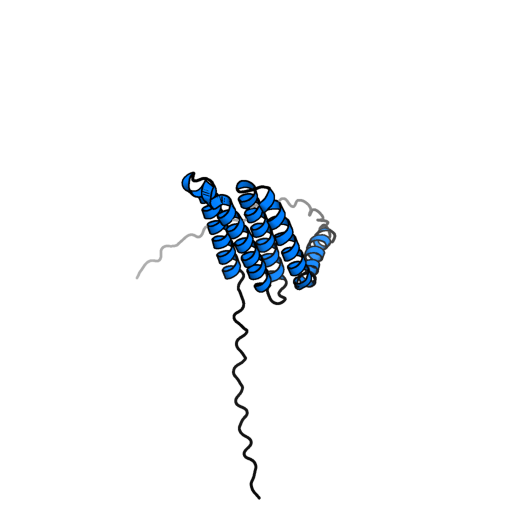YS A 1 80 ? 9.588 -1.997 -20.016 1.00 59.88 80 LYS A N 1
ATOM 634 C CA . LYS A 1 80 ? 8.935 -0.680 -20.157 1.00 59.88 80 LYS A CA 1
ATOM 635 C C . LYS A 1 80 ? 7.399 -0.708 -20.159 1.00 59.88 80 LYS A C 1
ATOM 637 O O . LYS A 1 80 ? 6.770 0.301 -19.843 1.00 59.88 80 LYS A O 1
ATOM 642 N N . TYR A 1 81 ? 6.755 -1.805 -20.566 1.00 63.88 81 TYR A N 1
ATOM 643 C CA . TYR A 1 81 ? 5.289 -1.933 -20.490 1.00 63.88 81 TYR A CA 1
ATOM 644 C C . TYR A 1 81 ? 4.814 -2.328 -19.090 1.00 63.88 81 TYR A C 1
ATOM 646 O O . TYR A 1 81 ? 3.816 -1.790 -18.614 1.00 63.88 81 TYR A O 1
ATOM 654 N N . SER A 1 82 ? 5.577 -3.179 -18.407 1.00 76.81 82 SER A N 1
ATOM 655 C CA . SER A 1 82 ? 5.285 -3.611 -17.042 1.00 76.81 82 SER A CA 1
ATOM 656 C C . SER A 1 82 ? 5.487 -2.485 -16.026 1.00 76.81 82 SER A C 1
ATOM 658 O O . SER A 1 82 ? 4.725 -2.396 -15.070 1.00 76.81 82 SER A O 1
ATOM 660 N N . ALA A 1 83 ? 6.461 -1.596 -16.250 1.00 80.62 83 ALA A N 1
ATOM 661 C CA . ALA A 1 83 ? 6.736 -0.452 -15.377 1.00 80.62 83 ALA A CA 1
ATOM 662 C C . ALA A 1 83 ? 5.542 0.516 -15.277 1.00 80.62 83 ALA A C 1
ATOM 664 O O . ALA A 1 83 ? 5.145 0.898 -14.182 1.00 80.62 83 ALA A O 1
ATOM 665 N N . VAL A 1 84 ? 4.917 0.866 -16.409 1.00 81.69 84 VAL A N 1
ATOM 666 C CA . VAL A 1 84 ? 3.754 1.775 -16.427 1.00 81.69 84 VAL A CA 1
ATOM 667 C C . VAL A 1 84 ? 2.544 1.146 -15.737 1.00 81.69 84 VAL A C 1
ATOM 669 O O . VAL A 1 84 ? 1.874 1.814 -14.954 1.00 81.69 84 VAL A O 1
ATOM 672 N N . GLN A 1 85 ? 2.273 -0.138 -15.998 1.00 85.31 85 GLN A N 1
ATOM 673 C CA . GLN A 1 85 ? 1.171 -0.860 -15.352 1.00 85.31 85 GLN A CA 1
ATOM 674 C C . GLN A 1 85 ? 1.383 -0.973 -13.841 1.00 85.31 85 GLN A C 1
ATOM 676 O O . GLN A 1 85 ? 0.458 -0.720 -13.073 1.00 85.31 85 GLN A O 1
ATOM 681 N N . PHE A 1 86 ? 2.611 -1.283 -13.420 1.00 88.00 86 PHE A N 1
ATOM 682 C CA . PHE A 1 86 ? 2.999 -1.303 -12.016 1.00 88.00 86 PHE A CA 1
ATOM 683 C C . PHE A 1 86 ? 2.793 0.066 -11.357 1.00 88.00 86 PHE A C 1
ATOM 685 O O . PHE A 1 86 ? 2.118 0.146 -10.338 1.00 88.00 86 PHE A O 1
ATOM 692 N N . SER A 1 87 ? 3.311 1.151 -11.948 1.00 87.44 87 SER A N 1
ATOM 693 C CA . SER A 1 87 ? 3.156 2.504 -11.397 1.00 87.44 87 SER A CA 1
ATOM 694 C C . SER A 1 87 ? 1.695 2.938 -11.313 1.00 87.44 87 SER A C 1
ATOM 696 O O . SER A 1 87 ? 1.295 3.516 -10.307 1.00 87.44 87 SER A O 1
ATOM 698 N N . GLY A 1 88 ? 0.892 2.643 -12.340 1.00 88.88 88 GLY A N 1
ATOM 699 C CA . GLY A 1 88 ? -0.540 2.934 -12.329 1.00 88.88 88 GLY A CA 1
ATOM 700 C C . GLY A 1 88 ? -1.248 2.215 -11.183 1.00 88.88 88 GLY A C 1
ATOM 701 O O . GLY A 1 88 ? -1.928 2.853 -10.384 1.00 88.88 88 GLY A O 1
ATOM 702 N N . LEU A 1 89 ? -1.017 0.906 -11.047 1.00 90.94 89 LEU A N 1
ATOM 703 C CA . LEU A 1 89 ? -1.607 0.110 -9.975 1.00 90.94 89 LEU A CA 1
ATOM 704 C C . LEU A 1 89 ? -1.124 0.567 -8.589 1.00 90.94 89 LEU A C 1
ATOM 706 O O . LEU A 1 89 ? -1.934 0.675 -7.673 1.00 90.94 89 LEU A O 1
ATOM 710 N N . PHE A 1 90 ? 0.163 0.895 -8.448 1.00 92.00 90 PHE A N 1
ATOM 711 C CA . PHE A 1 90 ? 0.752 1.416 -7.215 1.00 92.00 90 PHE A CA 1
ATOM 712 C C . PHE A 1 90 ? 0.061 2.713 -6.772 1.00 92.00 90 PHE A C 1
ATOM 714 O O . PHE A 1 90 ? -0.391 2.818 -5.633 1.00 92.00 90 PHE A O 1
ATOM 721 N N . ILE A 1 91 ? -0.053 3.690 -7.680 1.00 92.19 91 ILE A N 1
ATOM 722 C CA . ILE A 1 91 ? -0.664 4.993 -7.387 1.00 92.19 91 ILE A CA 1
ATOM 723 C C . ILE A 1 91 ? -2.144 4.816 -7.057 1.00 92.19 91 ILE A C 1
ATOM 725 O O . ILE A 1 91 ? -2.597 5.311 -6.028 1.00 92.19 91 ILE A O 1
ATOM 729 N N . SER A 1 92 ? -2.900 4.093 -7.889 1.00 93.25 92 SER A N 1
ATOM 730 C 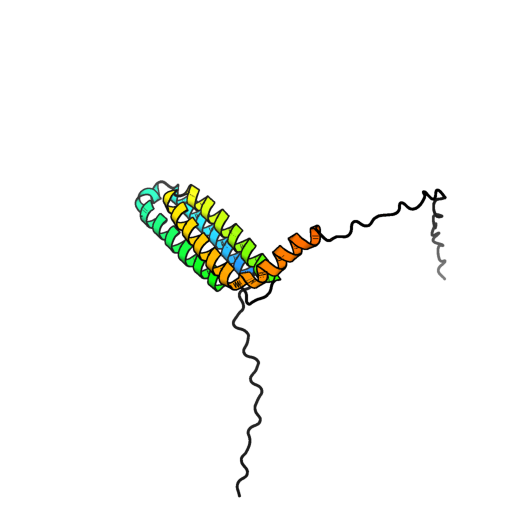CA . SER A 1 92 ? -4.326 3.862 -7.643 1.00 93.25 92 SER A CA 1
ATOM 731 C C . SER A 1 92 ? -4.558 3.172 -6.301 1.00 93.25 92 SER A C 1
ATOM 733 O O . SER A 1 92 ? -5.414 3.604 -5.534 1.00 93.25 92 SER A O 1
ATOM 735 N N . ASN A 1 93 ? -3.764 2.151 -5.978 1.00 93.44 93 ASN A N 1
ATOM 736 C CA . ASN A 1 93 ? -3.884 1.436 -4.715 1.00 93.44 93 ASN A CA 1
ATOM 737 C C . ASN A 1 93 ? -3.554 2.337 -3.517 1.00 93.44 93 ASN A C 1
ATOM 739 O O . ASN A 1 93 ? -4.337 2.385 -2.573 1.00 93.44 93 ASN A O 1
ATOM 743 N N . GLY A 1 94 ? -2.455 3.096 -3.573 1.00 92.62 94 GLY A N 1
ATOM 744 C CA . GLY A 1 94 ? -2.085 4.027 -2.505 1.00 92.62 94 GLY A CA 1
ATOM 745 C C . GLY A 1 94 ? -3.113 5.144 -2.300 1.00 92.62 94 GLY A C 1
ATOM 746 O O . GLY A 1 94 ? -3.409 5.509 -1.164 1.00 92.62 94 GLY A O 1
ATOM 747 N N . VAL A 1 95 ? -3.713 5.667 -3.374 1.00 94.75 95 VAL A N 1
ATOM 748 C CA . VAL A 1 95 ? -4.764 6.695 -3.287 1.00 94.75 95 VAL A CA 1
ATOM 749 C C . VAL A 1 95 ? -6.031 6.134 -2.648 1.00 94.75 95 VAL A C 1
ATOM 751 O O . VAL A 1 95 ? -6.568 6.748 -1.726 1.00 94.75 95 VAL A O 1
ATOM 754 N N . VAL A 1 96 ? -6.523 4.980 -3.106 1.00 95.31 96 VAL A N 1
ATOM 755 C CA . VAL A 1 96 ? -7.757 4.397 -2.556 1.00 95.31 96 VAL A CA 1
ATOM 756 C C . VAL A 1 96 ? -7.551 3.971 -1.099 1.00 95.31 96 VAL A C 1
ATOM 758 O O . VAL A 1 96 ? -8.393 4.295 -0.262 1.00 95.31 96 VAL A O 1
ATOM 761 N N . ALA A 1 97 ? -6.407 3.358 -0.770 1.00 95.19 97 ALA A N 1
ATOM 762 C CA . ALA A 1 97 ? -6.050 3.004 0.605 1.00 95.19 97 ALA A CA 1
ATOM 763 C C . ALA A 1 97 ? -6.088 4.224 1.532 1.00 95.19 97 ALA A C 1
ATOM 765 O O . ALA A 1 97 ? -6.798 4.224 2.536 1.00 95.19 97 ALA A O 1
ATOM 766 N N . ASN A 1 98 ? -5.403 5.308 1.153 1.00 94.19 98 ASN A N 1
ATOM 767 C CA . ASN A 1 98 ? -5.369 6.528 1.955 1.00 94.19 98 ASN A CA 1
ATOM 768 C C . ASN A 1 98 ? -6.754 7.171 2.119 1.00 94.19 98 ASN A C 1
ATOM 770 O O . ASN A 1 98 ? -7.043 7.692 3.192 1.00 94.19 98 ASN A O 1
ATOM 774 N N . ASN A 1 99 ? -7.635 7.104 1.115 1.00 94.56 99 ASN A N 1
ATOM 775 C CA . ASN A 1 99 ? -9.012 7.591 1.264 1.00 94.56 99 ASN A CA 1
ATOM 776 C C . ASN A 1 99 ? -9.800 6.777 2.302 1.00 94.56 99 ASN A C 1
ATOM 778 O O . ASN A 1 99 ? -10.467 7.360 3.155 1.00 94.56 99 ASN A O 1
ATOM 782 N N . ILE A 1 100 ? -9.693 5.445 2.281 1.00 95.12 100 ILE A N 1
ATOM 783 C CA . ILE A 1 100 ? -10.350 4.590 3.283 1.00 95.12 100 ILE A CA 1
ATOM 784 C C . ILE A 1 100 ? -9.782 4.881 4.678 1.00 95.12 100 ILE A C 1
ATOM 786 O O . ILE A 1 100 ? -10.533 5.054 5.636 1.00 95.12 100 ILE A O 1
ATOM 790 N N . ILE A 1 101 ? -8.460 5.007 4.795 1.00 95.00 101 ILE A N 1
ATOM 791 C CA . ILE A 1 101 ? -7.778 5.274 6.068 1.00 95.00 101 ILE A CA 1
ATOM 792 C C . ILE A 1 101 ? -8.121 6.664 6.606 1.00 95.00 101 ILE A C 1
ATOM 794 O O . ILE A 1 101 ? -8.320 6.808 7.809 1.00 95.00 101 ILE A O 1
ATOM 798 N N . TYR A 1 102 ? -8.287 7.668 5.744 1.00 93.56 102 TYR A N 1
ATOM 799 C CA . TYR A 1 102 ? -8.788 8.986 6.137 1.00 93.56 102 TYR A CA 1
ATOM 800 C C . TYR A 1 102 ? -10.173 8.897 6.787 1.00 93.56 102 TYR A C 1
ATOM 802 O O . TYR A 1 102 ? -10.418 9.537 7.809 1.00 93.56 102 TYR A O 1
ATOM 810 N N . MET A 1 103 ? -11.061 8.056 6.243 1.00 92.31 103 MET A N 1
ATOM 811 C CA . MET A 1 103 ? -12.385 7.813 6.826 1.00 92.31 103 MET A CA 1
ATOM 812 C C . MET A 1 103 ? -12.336 7.059 8.165 1.00 92.31 103 MET A C 1
ATOM 814 O O . MET A 1 103 ? -13.319 7.097 8.907 1.00 92.31 103 MET A O 1
ATOM 818 N N . ILE A 1 104 ? -11.229 6.374 8.468 1.00 90.44 104 ILE A N 1
ATOM 819 C CA . ILE A 1 104 ? -10.980 5.711 9.753 1.00 90.44 104 ILE A CA 1
ATOM 820 C C . ILE A 1 104 ? -10.397 6.703 10.764 1.00 90.44 104 ILE A C 1
ATOM 822 O O . ILE A 1 104 ? -10.927 6.864 11.863 1.00 90.44 104 ILE A O 1
ATOM 826 N N . ASN A 1 105 ? -9.273 7.336 10.420 1.00 91.44 105 ASN A N 1
ATOM 827 C CA . ASN A 1 105 ? -8.538 8.226 11.305 1.00 91.44 105 ASN A CA 1
ATOM 828 C C . ASN A 1 105 ? -7.623 9.189 10.527 1.00 91.44 105 ASN A C 1
ATOM 830 O O . ASN A 1 105 ? -6.726 8.778 9.790 1.00 91.44 105 ASN A O 1
ATOM 834 N N . HIS A 1 106 ? -7.783 10.487 10.787 1.00 90.50 106 HIS A N 1
ATOM 835 C CA . HIS A 1 106 ? -7.020 11.546 10.126 1.00 90.50 106 HIS A CA 1
ATOM 836 C C . HIS A 1 106 ? -5.506 11.511 10.409 1.00 90.50 106 HIS A C 1
ATOM 838 O O . HIS A 1 106 ? -4.705 11.805 9.527 1.00 90.50 106 HIS A O 1
ATOM 844 N N . HIS A 1 107 ? -5.079 11.166 11.627 1.00 89.50 107 HIS A N 1
ATOM 845 C CA . HIS A 1 107 ? -3.649 11.088 11.950 1.00 89.50 107 HIS A CA 1
ATOM 846 C C . HIS A 1 107 ? -2.988 9.891 11.272 1.00 89.50 107 HIS A C 1
ATOM 848 O O . HIS A 1 107 ? -1.876 10.010 10.759 1.00 89.50 107 HIS A O 1
ATOM 854 N N . LEU A 1 108 ? -3.692 8.757 11.237 1.00 92.25 108 LEU A N 1
ATOM 855 C CA . LEU A 1 108 ? -3.218 7.556 10.563 1.00 92.25 108 LEU A CA 1
ATOM 856 C C . LEU A 1 108 ? -3.031 7.805 9.063 1.00 92.25 108 LEU A C 1
ATOM 858 O O . LEU A 1 108 ? -2.002 7.418 8.519 1.00 92.25 108 LEU A O 1
ATOM 862 N N . PHE A 1 109 ? -3.956 8.548 8.445 1.00 93.56 109 PHE A N 1
ATOM 863 C CA . PHE A 1 109 ? -3.859 8.980 7.050 1.00 93.56 109 PHE A CA 1
ATOM 864 C C . PHE A 1 109 ? -2.537 9.690 6.728 1.00 93.56 109 PHE A C 1
ATOM 866 O O . PHE A 1 109 ? -1.909 9.380 5.720 1.00 93.56 109 PHE A O 1
ATOM 873 N N . TRP A 1 110 ? -2.074 10.617 7.572 1.00 94.69 110 TRP A N 1
ATOM 874 C CA . TRP A 1 110 ? -0.805 11.307 7.313 1.00 94.69 110 TRP A CA 1
ATOM 875 C C . TRP A 1 110 ? 0.387 10.351 7.358 1.00 94.69 110 TRP A C 1
ATOM 877 O O . TRP A 1 110 ? 1.267 10.425 6.501 1.00 94.69 110 TRP A O 1
ATOM 887 N N . GLY A 1 111 ? 0.397 9.424 8.319 1.00 93.50 111 GLY A N 1
ATOM 888 C CA . GLY A 1 111 ? 1.441 8.405 8.418 1.00 93.50 111 GLY A CA 1
ATOM 889 C C . GLY A 1 111 ? 1.477 7.494 7.191 1.00 93.50 111 GLY A C 1
ATOM 890 O O . GLY A 1 111 ? 2.542 7.263 6.617 1.00 93.50 111 GLY A O 1
ATOM 891 N N . THR A 1 112 ? 0.312 7.029 6.739 1.00 93.94 112 THR A N 1
ATOM 892 C CA . THR A 1 112 ? 0.203 6.141 5.577 1.00 93.94 112 THR A CA 1
ATOM 893 C C . THR A 1 112 ? 0.506 6.878 4.277 1.00 93.94 112 THR A C 1
ATOM 895 O O . THR A 1 112 ? 1.201 6.336 3.423 1.00 93.94 112 THR A O 1
ATOM 898 N N . ALA A 1 113 ? 0.099 8.141 4.138 1.00 93.88 113 ALA A N 1
ATOM 899 C CA . ALA A 1 113 ? 0.425 8.961 2.974 1.00 93.88 113 ALA A CA 1
ATOM 900 C C . ALA A 1 113 ? 1.941 9.169 2.828 1.00 93.88 113 ALA A C 1
ATOM 902 O O . ALA A 1 113 ? 2.484 8.995 1.736 1.00 93.88 113 ALA A O 1
ATOM 903 N N . ILE A 1 114 ? 2.639 9.475 3.930 1.00 95.38 114 ILE A N 1
ATOM 904 C CA . ILE A 1 114 ? 4.104 9.606 3.942 1.00 95.38 114 ILE A CA 1
ATOM 905 C C . ILE A 1 114 ? 4.767 8.274 3.570 1.00 95.38 114 ILE A C 1
ATOM 907 O O . ILE A 1 114 ? 5.699 8.252 2.767 1.00 95.38 114 ILE A O 1
ATOM 911 N N . TRP A 1 115 ? 4.269 7.160 4.107 1.00 95.25 115 TRP A N 1
ATOM 912 C CA . TRP A 1 115 ? 4.784 5.827 3.799 1.00 95.25 115 TRP A CA 1
ATOM 913 C C . TRP A 1 115 ? 4.617 5.444 2.320 1.00 95.25 115 TRP A C 1
ATOM 915 O O . TRP A 1 115 ? 5.572 5.000 1.677 1.00 95.25 115 TRP A O 1
ATOM 925 N N . TRP A 1 116 ? 3.432 5.665 1.748 1.00 94.62 116 TRP A N 1
ATOM 926 C CA . TRP A 1 116 ? 3.166 5.419 0.330 1.00 94.62 116 TRP A CA 1
ATOM 927 C C . TRP A 1 116 ? 4.017 6.311 -0.574 1.00 94.62 116 TRP A C 1
ATOM 929 O O . TRP A 1 116 ? 4.524 5.834 -1.590 1.00 94.62 116 TRP A O 1
ATOM 939 N N . LEU A 1 117 ? 4.229 7.575 -0.193 1.00 93.62 117 LEU A N 1
ATOM 940 C CA . LEU A 1 117 ? 5.135 8.476 -0.903 1.00 93.62 117 LEU A CA 1
ATOM 941 C C . LEU A 1 117 ? 6.578 7.959 -0.866 1.00 93.62 117 LEU A C 1
ATOM 943 O O . LEU A 1 117 ? 7.244 7.927 -1.898 1.00 93.62 117 LEU A O 1
ATOM 947 N N . PHE A 1 118 ? 7.054 7.509 0.295 1.00 94.50 118 PHE A N 1
ATOM 948 C CA . PHE A 1 118 ? 8.383 6.919 0.431 1.00 94.50 118 PHE A CA 1
ATOM 949 C C . PHE A 1 118 ? 8.555 5.684 -0.466 1.00 94.50 118 PHE A C 1
ATOM 951 O O . PHE A 1 118 ? 9.516 5.600 -1.233 1.00 94.50 118 PHE A O 1
ATOM 958 N N . CYS A 1 119 ? 7.586 4.766 -0.450 1.00 93.88 119 CYS A N 1
ATOM 959 C CA . CYS A 1 119 ? 7.589 3.599 -1.327 1.00 93.88 119 CYS A CA 1
ATOM 960 C C . CYS A 1 119 ? 7.549 4.006 -2.812 1.00 93.88 119 CYS A C 1
ATOM 962 O O . CYS A 1 119 ? 8.290 3.463 -3.630 1.00 93.88 119 CYS A O 1
ATOM 964 N N . PHE A 1 120 ? 6.752 5.012 -3.176 1.00 90.50 120 PHE A N 1
ATOM 965 C CA . PHE A 1 120 ? 6.705 5.516 -4.548 1.00 90.50 120 PHE A CA 1
ATOM 966 C C . PHE A 1 120 ? 8.071 6.026 -5.022 1.00 90.50 120 PHE A C 1
ATOM 968 O O . PHE A 1 120 ? 8.497 5.698 -6.128 1.00 90.50 120 PHE A O 1
ATOM 975 N N . LEU A 1 121 ? 8.786 6.782 -4.184 1.00 90.38 121 LEU A N 1
ATOM 976 C CA . LEU A 1 121 ? 10.120 7.288 -4.511 1.00 90.38 121 LEU A CA 1
ATOM 977 C C . LEU A 1 121 ? 11.123 6.153 -4.748 1.00 90.38 121 LEU A C 1
ATOM 979 O O . LEU A 1 121 ? 11.901 6.222 -5.700 1.00 90.38 121 LEU A O 1
ATOM 983 N N . ILE A 1 122 ? 11.072 5.088 -3.941 1.00 91.12 122 ILE A N 1
ATOM 984 C CA . ILE A 1 122 ? 11.898 3.888 -4.150 1.00 91.12 122 ILE A CA 1
ATOM 985 C C . ILE A 1 122 ? 11.553 3.227 -5.485 1.00 91.12 122 ILE A C 1
ATOM 987 O O . ILE A 1 122 ? 12.449 2.940 -6.280 1.00 91.12 122 ILE A O 1
ATOM 991 N N . ALA A 1 123 ? 10.264 3.020 -5.763 1.00 88.62 123 ALA A N 1
ATOM 992 C CA . ALA A 1 123 ? 9.826 2.430 -7.021 1.00 88.62 123 ALA A CA 1
ATOM 993 C C . ALA A 1 123 ? 10.317 3.254 -8.221 1.00 88.62 123 ALA A C 1
ATOM 995 O O . ALA A 1 123 ? 10.924 2.708 -9.141 1.00 88.62 123 ALA A O 1
ATOM 996 N N . VAL A 1 124 ? 10.141 4.577 -8.191 1.00 85.50 124 VAL A N 1
ATOM 997 C CA . VAL A 1 124 ? 10.624 5.480 -9.245 1.00 85.50 124 VAL A CA 1
ATOM 998 C C . VAL A 1 124 ? 12.146 5.441 -9.376 1.00 85.50 124 VAL A C 1
ATOM 1000 O O . VAL A 1 124 ? 12.643 5.471 -10.497 1.00 85.50 124 VAL A O 1
ATOM 1003 N N . ALA A 1 125 ? 12.912 5.323 -8.292 1.00 85.56 125 ALA A N 1
ATOM 1004 C CA . ALA A 1 125 ? 14.366 5.186 -8.387 1.00 85.56 125 ALA A CA 1
ATOM 1005 C C . ALA A 1 125 ? 14.787 3.902 -9.132 1.00 85.56 125 ALA A C 1
ATOM 1007 O O . ALA A 1 125 ? 15.780 3.912 -9.862 1.00 85.56 125 ALA A O 1
ATOM 1008 N N . ILE A 1 126 ? 14.010 2.821 -8.999 1.00 85.00 126 ILE A N 1
ATOM 1009 C CA . ILE A 1 126 ? 14.294 1.520 -9.620 1.00 85.00 126 ILE A CA 1
ATOM 1010 C C . ILE A 1 126 ? 13.858 1.489 -11.095 1.00 85.00 126 ILE A C 1
ATOM 1012 O O . ILE A 1 126 ? 14.650 1.108 -11.956 1.00 85.00 126 ILE A O 1
ATOM 1016 N N . ILE A 1 127 ? 12.633 1.926 -11.415 1.00 81.62 127 ILE A N 1
ATOM 1017 C CA . ILE A 1 127 ? 12.058 1.852 -12.779 1.00 81.62 127 ILE A CA 1
ATOM 1018 C C . ILE A 1 127 ? 12.038 3.195 -13.534 1.00 81.62 127 ILE A C 1
ATOM 1020 O O . ILE A 1 127 ? 11.531 3.288 -14.654 1.00 81.62 127 ILE A O 1
ATOM 1024 N N . GLY A 1 128 ? 12.602 4.259 -12.961 1.00 70.25 128 GLY A N 1
ATOM 1025 C CA . GLY A 1 128 ? 12.525 5.628 -13.490 1.00 70.25 128 GLY A CA 1
ATOM 1026 C C . GLY A 1 128 ? 13.124 5.797 -14.883 1.00 70.25 128 GLY A C 1
ATOM 1027 O O . GLY A 1 128 ? 12.584 6.539 -15.703 1.00 70.25 128 GLY A O 1
ATOM 1028 N N . LYS A 1 129 ? 14.189 5.050 -15.202 1.00 68.38 129 LYS A N 1
ATOM 1029 C CA . LYS A 1 129 ? 14.792 5.050 -16.547 1.00 68.38 129 LYS A CA 1
ATOM 1030 C C . LYS A 1 129 ? 13.811 4.555 -17.619 1.00 68.38 129 LYS A C 1
ATOM 1032 O O . LYS A 1 129 ? 13.815 5.069 -18.738 1.00 68.38 129 LYS A O 1
ATOM 1037 N N . ASP A 1 130 ? 12.934 3.617 -17.268 1.00 64.94 130 ASP A N 1
ATOM 1038 C CA . ASP A 1 130 ? 11.933 3.064 -18.179 1.00 64.94 130 ASP A CA 1
ATOM 1039 C C . ASP A 1 130 ? 10.732 4.006 -18.352 1.00 64.94 130 ASP A C 1
ATOM 1041 O O . ASP A 1 130 ? 10.237 4.172 -19.473 1.00 64.94 130 ASP A O 1
ATOM 1045 N N . LEU A 1 131 ? 10.321 4.686 -17.275 1.00 62.47 131 LEU A N 1
ATOM 1046 C CA . LEU A 1 131 ? 9.217 5.655 -17.251 1.00 62.47 131 LEU A CA 1
ATOM 1047 C C . LEU A 1 131 ? 9.507 6.906 -18.095 1.00 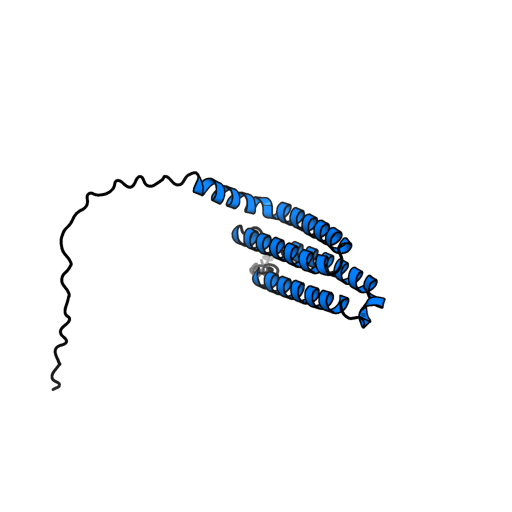62.47 1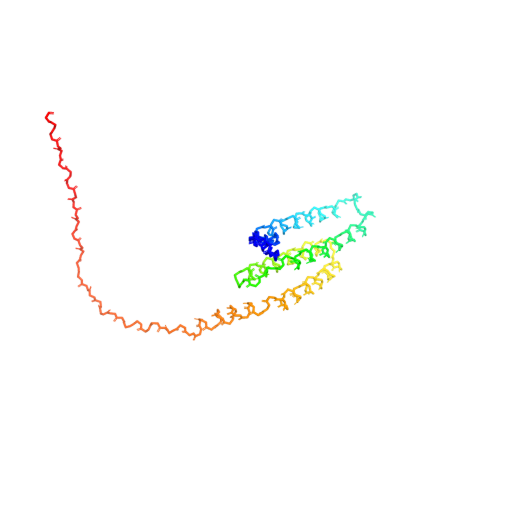31 LEU A C 1
ATOM 1049 O O . LEU A 1 131 ? 8.681 7.289 -18.931 1.00 62.47 131 LEU A O 1
ATOM 1053 N N . THR A 1 132 ? 10.694 7.507 -17.949 1.00 60.50 132 THR A N 1
ATOM 1054 C CA . THR A 1 132 ? 11.078 8.724 -18.690 1.00 60.50 132 THR A CA 1
ATOM 1055 C C . THR A 1 132 ? 11.050 8.500 -20.201 1.00 60.50 132 THR A C 1
ATOM 1057 O O . THR A 1 132 ? 10.650 9.389 -20.951 1.00 60.50 132 THR A O 1
ATOM 1060 N N . SER A 1 133 ? 11.381 7.290 -20.667 1.00 57.69 133 SER A N 1
ATOM 1061 C CA . SER A 1 133 ? 11.374 6.968 -22.098 1.00 57.69 133 SER A CA 1
ATOM 1062 C C . SER A 1 133 ? 9.979 7.029 -22.739 1.00 57.69 133 SER A C 1
ATOM 1064 O O . SER A 1 133 ? 9.872 7.375 -23.913 1.00 57.69 133 SER A O 1
ATOM 1066 N N . LYS A 1 134 ? 8.901 6.765 -21.984 1.00 54.19 134 LYS A N 1
ATOM 1067 C CA . LYS A 1 134 ? 7.516 6.843 -22.484 1.00 54.19 134 LYS A CA 1
ATOM 1068 C C . LYS A 1 134 ? 6.860 8.192 -22.248 1.00 54.19 134 LYS A C 1
ATOM 1070 O O . LYS A 1 134 ? 6.183 8.670 -23.149 1.00 54.19 134 LYS A O 1
ATOM 1075 N N . VAL A 1 135 ? 7.079 8.824 -21.092 1.00 55.22 135 VAL A N 1
ATOM 1076 C CA . VAL A 1 135 ? 6.547 10.178 -20.849 1.00 55.22 135 VAL A CA 1
ATOM 1077 C C . VAL A 1 135 ? 7.147 11.158 -21.860 1.00 55.22 135 VAL A C 1
ATOM 1079 O O . VAL A 1 135 ? 6.420 11.946 -22.455 1.00 55.22 135 VAL A O 1
ATOM 1082 N N . CYS A 1 136 ? 8.442 11.026 -22.164 1.00 52.09 136 CYS A N 1
ATOM 1083 C CA . CYS A 1 136 ? 9.090 11.818 -23.206 1.00 52.09 136 CYS A CA 1
ATOM 1084 C C . CYS A 1 136 ? 8.525 11.504 -24.608 1.00 52.09 136 CYS A C 1
ATOM 1086 O O . CYS A 1 136 ? 8.237 12.430 -25.358 1.00 52.09 136 CYS A O 1
ATOM 1088 N N . CYS A 1 137 ? 8.261 10.232 -24.948 1.00 50.31 137 CYS A N 1
ATOM 1089 C CA . CYS A 1 137 ? 7.648 9.879 -26.238 1.00 50.31 137 CYS A CA 1
ATOM 1090 C C . CYS A 1 137 ? 6.193 10.358 -26.376 1.00 50.31 137 CYS A C 1
ATOM 1092 O O . CYS A 1 137 ? 5.819 10.803 -27.453 1.00 50.31 137 CYS A O 1
ATOM 1094 N N . CYS A 1 138 ? 5.374 10.317 -25.322 1.00 52.22 138 CYS A N 1
ATOM 1095 C CA . CYS A 1 138 ? 3.992 10.803 -25.386 1.00 52.22 138 CYS A CA 1
ATOM 1096 C C . CYS A 1 138 ? 3.920 12.339 -25.432 1.00 52.22 138 CYS A C 1
ATOM 1098 O O . CYS A 1 138 ? 3.080 12.877 -26.146 1.00 52.22 138 CYS A O 1
ATOM 1100 N N . CYS A 1 139 ? 4.825 13.046 -24.745 1.00 49.75 139 CYS A N 1
ATOM 1101 C CA . CYS A 1 139 ? 4.883 14.510 -24.787 1.00 49.75 139 CYS A CA 1
ATOM 1102 C C . CYS A 1 139 ? 5.544 15.057 -26.070 1.00 49.75 139 CYS A C 1
ATOM 1104 O O . CYS A 1 139 ? 5.182 16.142 -26.515 1.00 49.75 139 CYS A O 1
ATOM 1106 N N . LEU A 1 140 ? 6.472 14.322 -26.703 1.00 45.81 140 LEU A N 1
ATOM 1107 C CA . LEU A 1 140 ? 7.084 14.720 -27.984 1.00 45.81 140 LEU A CA 1
ATOM 1108 C C . LEU A 1 140 ? 6.307 14.241 -29.217 1.00 45.81 140 LEU A C 1
ATOM 1110 O O . LEU A 1 140 ? 6.382 14.889 -30.259 1.00 45.81 140 LEU A O 1
ATOM 1114 N N . SER A 1 141 ? 5.549 13.143 -29.133 1.00 43.88 141 SER A N 1
ATOM 1115 C CA . SER A 1 141 ? 4.795 12.628 -30.287 1.00 43.88 141 SER A CA 1
ATOM 1116 C C . SER A 1 141 ? 3.572 13.479 -30.649 1.00 43.88 141 SER A C 1
ATOM 1118 O O . SER A 1 141 ? 3.098 13.376 -31.778 1.00 43.88 141 SER A O 1
ATOM 1120 N N . GLU A 1 142 ? 3.078 14.326 -29.742 1.00 48.56 142 GLU A N 1
ATOM 1121 C CA . GLU A 1 142 ? 2.019 15.304 -30.042 1.00 48.56 142 GLU A CA 1
ATOM 1122 C C . GLU A 1 142 ? 2.579 16.655 -30.522 1.00 48.56 142 GLU A C 1
ATOM 1124 O O . GLU A 1 142 ? 1.866 17.407 -31.176 1.00 48.56 142 GLU A O 1
ATOM 1129 N N . LEU A 1 143 ? 3.868 16.947 -30.295 1.00 47.97 143 LEU A N 1
ATOM 1130 C CA . LEU A 1 143 ? 4.510 18.169 -30.802 1.00 47.97 143 LEU A CA 1
ATOM 1131 C C . LEU A 1 143 ? 5.110 18.004 -32.210 1.00 47.97 143 LEU A C 1
ATOM 1133 O O . LEU A 1 143 ? 5.473 18.990 -32.841 1.00 47.97 143 LEU A O 1
ATOM 1137 N N . ASN A 1 144 ? 5.228 16.763 -32.697 1.00 42.75 144 ASN A N 1
ATOM 1138 C CA . ASN A 1 144 ? 5.921 16.441 -33.946 1.00 42.75 144 ASN A CA 1
ATOM 1139 C C . ASN A 1 144 ? 5.104 15.565 -34.907 1.00 42.75 144 ASN A C 1
ATOM 1141 O O . ASN A 1 144 ? 5.668 14.987 -35.835 1.00 42.75 144 ASN A O 1
ATOM 1145 N N . LYS A 1 145 ? 3.779 15.454 -34.725 1.00 41.50 145 LYS A N 1
ATOM 1146 C CA . LYS A 1 145 ? 2.921 15.004 -35.829 1.00 41.50 145 LYS A CA 1
ATOM 1147 C C . LYS A 1 145 ? 2.918 16.127 -36.867 1.00 41.50 145 LYS A C 1
ATOM 1149 O O . LYS A 1 145 ? 2.361 17.185 -36.575 1.00 41.50 145 LYS A O 1
ATOM 1154 N N . PRO A 1 146 ? 3.505 15.948 -38.066 1.00 40.06 146 PRO A N 1
ATOM 1155 C CA . PRO A 1 146 ? 3.223 16.872 -39.144 1.00 40.06 146 PRO A CA 1
ATOM 1156 C C . PRO A 1 146 ? 1.716 16.807 -39.374 1.00 40.06 146 PRO A C 1
ATOM 1158 O O . PRO A 1 146 ? 1.178 15.750 -39.709 1.00 40.06 146 PRO A O 1
ATOM 1161 N N . THR A 1 147 ? 1.027 17.923 -39.143 1.00 41.38 147 THR A N 1
ATOM 1162 C CA . THR A 1 147 ? -0.335 18.129 -39.623 1.00 41.38 147 THR A CA 1
ATOM 1163 C C . THR A 1 147 ? -0.343 17.683 -41.082 1.00 41.38 147 THR A C 1
ATOM 1165 O O . THR A 1 147 ? 0.397 18.275 -41.876 1.00 41.38 147 THR A O 1
ATOM 1168 N N . PRO A 1 148 ? -1.109 16.647 -41.473 1.00 43.53 148 PRO A N 1
ATOM 1169 C CA . PRO A 1 148 ? -1.279 16.359 -42.878 1.00 43.53 148 PRO A CA 1
ATOM 1170 C C . PRO A 1 148 ? -1.942 17.608 -43.438 1.00 43.53 148 PRO A C 1
ATOM 1172 O O . PRO A 1 148 ? -3.099 17.900 -43.135 1.00 43.53 148 PRO A O 1
ATOM 1175 N N . THR A 1 149 ? -1.189 18.402 -44.192 1.00 42.53 149 THR A N 1
ATOM 1176 C CA . THR A 1 149 ? -1.742 19.486 -44.992 1.00 42.53 149 THR A CA 1
ATOM 1177 C C . THR A 1 149 ? -2.496 18.780 -46.106 1.00 42.53 149 THR A C 1
ATOM 1179 O O . THR A 1 149 ? -1.979 18.536 -47.193 1.00 42.53 149 THR A O 1
ATOM 1182 N N . GLY A 1 150 ? -3.702 18.322 -45.772 1.00 39.56 150 GLY A N 1
ATOM 1183 C CA . GLY A 1 150 ? -4.636 17.752 -46.712 1.00 39.56 150 GLY A CA 1
ATOM 1184 C C . GLY A 1 150 ? -4.950 18.841 -47.716 1.00 39.56 150 GLY A C 1
ATOM 1185 O O . GLY A 1 150 ? -5.754 19.730 -47.451 1.00 39.56 150 GLY A O 1
ATOM 1186 N N . LYS A 1 151 ? -4.285 18.791 -48.871 1.00 42.34 151 LYS A N 1
ATOM 1187 C CA . LYS A 1 151 ? -4.818 19.412 -50.074 1.00 42.34 151 LYS A CA 1
ATOM 1188 C C . LYS A 1 151 ? -6.170 18.752 -50.294 1.00 42.34 151 LYS A C 1
ATOM 1190 O O . LYS A 1 151 ? -6.230 17.563 -50.591 1.00 42.34 151 LYS A O 1
ATOM 1195 N N . VAL A 1 152 ? -7.231 19.519 -50.068 1.00 42.38 152 VAL A N 1
ATOM 1196 C CA . VAL A 1 152 ? -8.600 19.159 -50.429 1.00 42.38 152 VAL A CA 1
ATOM 1197 C C . VAL A 1 152 ? -8.565 18.707 -51.894 1.00 42.38 152 VAL A C 1
ATOM 1199 O O . VAL A 1 152 ? -8.193 19.516 -52.750 1.00 42.38 152 VAL A O 1
ATOM 1202 N N . PRO A 1 153 ? -8.864 17.437 -52.218 1.00 40.75 153 PRO A N 1
ATOM 1203 C CA . PRO A 1 153 ? -9.040 17.062 -53.608 1.00 40.75 153 PRO A CA 1
ATOM 1204 C C . PRO A 1 153 ? -10.314 17.747 -54.123 1.00 40.75 153 PRO A C 1
ATOM 1206 O O . PRO A 1 153 ? -11.279 17.886 -53.364 1.00 40.75 153 PRO A O 1
ATOM 1209 N N . PRO A 1 154 ? -10.337 18.221 -55.380 1.00 38.84 154 PRO A N 1
ATOM 1210 C CA . PRO A 1 154 ? -11.518 18.869 -55.924 1.00 38.84 154 PRO A CA 1
ATOM 1211 C C . PRO A 1 154 ? -12.699 17.894 -55.901 1.00 38.84 154 PRO A C 1
ATOM 1213 O O . PRO A 1 154 ? -12.560 16.711 -56.213 1.00 38.84 154 PRO A O 1
ATOM 1216 N N . LEU A 1 155 ? -13.856 18.419 -55.501 1.00 40.84 155 LEU A N 1
ATOM 1217 C CA . LEU A 1 155 ? -15.127 17.715 -55.398 1.00 40.84 155 LEU A CA 1
ATOM 1218 C C . LEU A 1 155 ? -15.490 17.082 -56.753 1.00 40.84 155 LEU A C 1
ATOM 1220 O O . LEU A 1 155 ? -15.956 17.766 -57.664 1.00 40.84 155 LEU A O 1
ATOM 1224 N N . GLN A 1 156 ? -15.266 15.778 -56.898 1.00 38.12 156 GLN A N 1
ATOM 1225 C CA . GLN A 1 156 ? -15.639 15.030 -58.094 1.00 38.12 156 GLN A CA 1
ATOM 1226 C C . GLN A 1 156 ? -17.030 14.422 -57.876 1.00 38.12 156 GLN A C 1
ATOM 1228 O O . GLN A 1 156 ? -17.188 13.316 -57.370 1.00 38.12 156 GLN A O 1
ATOM 1233 N N . ASN A 1 157 ? -18.064 15.186 -58.229 1.00 44.94 157 ASN A N 1
ATOM 1234 C CA . ASN A 1 157 ? -19.413 14.653 -58.402 1.00 44.94 157 ASN A CA 1
ATOM 1235 C C . ASN A 1 157 ? -19.416 13.712 -59.610 1.00 44.94 157 ASN A C 1
ATOM 1237 O O . ASN A 1 157 ? -19.307 14.244 -60.712 1.00 44.94 157 ASN A O 1
ATOM 1241 N N . THR A 1 158 ? -19.602 12.390 -59.455 1.00 37.50 158 THR A N 1
ATOM 1242 C CA . THR A 1 158 ? -20.449 11.577 -60.370 1.00 37.50 158 THR A CA 1
ATOM 1243 C C . THR A 1 158 ? -20.674 10.101 -59.935 1.00 37.50 158 THR A C 1
ATOM 1245 O O . THR A 1 158 ? -19.735 9.322 -59.859 1.00 37.50 158 THR A O 1
ATOM 1248 N N . ILE A 1 159 ? -21.970 9.751 -59.788 1.00 40.62 159 ILE A N 1
ATOM 1249 C CA . ILE A 1 159 ? -22.710 8.474 -60.040 1.00 40.62 159 ILE A CA 1
ATOM 1250 C C . ILE A 1 159 ? -22.545 7.257 -59.081 1.00 40.62 159 ILE A C 1
ATOM 1252 O O . ILE A 1 159 ? -21.435 6.777 -58.871 1.00 40.62 159 ILE A O 1
ATOM 1256 N N . PRO A 1 160 ? -23.658 6.680 -58.553 1.00 39.06 160 PRO A N 1
ATOM 1257 C CA . PRO A 1 160 ? -23.643 5.455 -57.744 1.00 39.06 160 PRO A CA 1
ATOM 1258 C C . PRO A 1 160 ? -23.356 4.184 -58.565 1.00 39.06 160 PRO A C 1
ATOM 1260 O O . PRO A 1 160 ? -23.819 4.028 -59.694 1.00 39.06 160 PRO A O 1
ATOM 1263 N N . ALA A 1 161 ? -22.610 3.258 -57.958 1.00 39.06 161 ALA A N 1
ATOM 1264 C CA . ALA A 1 161 ? -22.261 1.950 -58.513 1.00 39.06 161 ALA A CA 1
ATOM 1265 C C . ALA A 1 161 ? -23.501 1.055 -58.756 1.00 39.06 161 ALA A C 1
ATOM 1267 O O . ALA A 1 161 ? -24.469 1.132 -57.995 1.00 39.06 161 ALA A O 1
ATOM 1268 N N . PRO A 1 162 ? -23.484 0.172 -59.775 1.00 39.97 162 PRO A N 1
ATOM 1269 C CA . PRO A 1 162 ? -24.613 -0.698 -60.076 1.00 39.97 162 PRO A CA 1
ATOM 1270 C C . PRO A 1 162 ? -24.791 -1.790 -59.014 1.00 39.97 162 PRO A C 1
ATOM 1272 O O . PRO A 1 162 ? -23.851 -2.486 -58.626 1.00 39.97 162 PRO A O 1
ATOM 1275 N N . THR A 1 163 ? -26.038 -1.960 -58.580 1.00 42.41 163 THR A N 1
ATOM 1276 C CA . THR A 1 163 ? -26.516 -3.073 -57.759 1.00 42.41 163 THR A CA 1
ATOM 1277 C C . THR A 1 163 ? -26.304 -4.395 -58.498 1.00 42.41 163 THR A C 1
ATOM 1279 O O . THR A 1 163 ? -26.941 -4.653 -59.518 1.00 42.41 163 THR A O 1
ATOM 1282 N N . VAL A 1 164 ? -25.433 -5.261 -57.979 1.00 41.50 164 VAL A N 1
ATOM 1283 C CA . VAL A 1 164 ? -25.332 -6.648 -58.450 1.00 41.50 164 VAL A CA 1
ATOM 1284 C C . VAL A 1 164 ? -26.492 -7.438 -57.843 1.00 41.50 164 VAL A C 1
ATOM 1286 O O . VAL A 1 164 ? -26.457 -7.824 -56.677 1.00 41.50 164 VAL A O 1
ATOM 1289 N N . ILE A 1 165 ? -27.540 -7.662 -58.637 1.00 41.81 165 ILE A N 1
ATOM 1290 C CA . ILE A 1 165 ? -28.622 -8.596 -58.310 1.00 41.81 165 ILE A CA 1
ATOM 1291 C C . ILE A 1 165 ? -28.113 -10.008 -58.613 1.00 41.81 165 ILE A C 1
ATOM 1293 O O . ILE A 1 165 ? -28.028 -10.417 -59.772 1.00 41.81 165 ILE A O 1
ATOM 1297 N N . VAL A 1 166 ? -27.769 -10.773 -57.576 1.00 40.44 166 VAL A N 1
ATOM 1298 C CA . VAL A 1 166 ? -27.500 -12.209 -57.721 1.00 40.44 166 VAL A CA 1
ATOM 1299 C C . VAL A 1 166 ? -28.842 -12.924 -57.856 1.00 40.44 166 VAL A C 1
ATOM 1301 O O . VAL A 1 166 ? -29.564 -13.119 -56.881 1.00 40.44 166 VAL A O 1
ATOM 1304 N N . THR A 1 167 ? -29.188 -13.298 -59.086 1.00 39.59 167 THR A N 1
ATOM 1305 C CA . THR A 1 167 ? -30.360 -14.131 -59.378 1.00 39.59 167 THR A CA 1
ATOM 1306 C C . THR A 1 167 ? -29.969 -15.595 -59.178 1.00 39.59 167 THR A C 1
ATOM 1308 O O . THR A 1 167 ? -29.147 -16.128 -59.922 1.00 39.59 167 THR A O 1
ATOM 1311 N N . VAL A 1 168 ? -30.529 -16.251 -58.161 1.00 47.03 168 VAL A N 1
ATOM 1312 C CA . VAL A 1 168 ? -30.345 -17.692 -57.935 1.00 47.03 168 VAL A CA 1
ATOM 1313 C C . VAL A 1 168 ? -31.253 -18.452 -58.905 1.00 47.03 168 VAL A C 1
ATOM 1315 O O . VAL A 1 168 ? -32.474 -18.374 -58.809 1.00 47.03 168 VAL A O 1
ATOM 1318 N N . SER A 1 169 ? -30.654 -19.176 -59.851 1.00 44.25 169 SER A N 1
ATOM 1319 C CA . SER A 1 169 ? -31.370 -20.072 -60.767 1.00 44.25 169 SER A CA 1
ATOM 1320 C C . SER A 1 169 ? -31.607 -21.438 -60.098 1.00 44.25 169 SER A C 1
ATOM 1322 O O . SER A 1 169 ? -30.650 -22.013 -59.566 1.00 44.25 169 SER A O 1
ATOM 1324 N N . PRO A 1 170 ? -32.836 -21.989 -60.091 1.00 45.06 170 PRO A N 1
ATOM 1325 C CA . PRO A 1 170 ? -33.111 -23.280 -59.471 1.00 45.06 170 PRO A CA 1
ATOM 1326 C C . PRO A 1 170 ? -32.570 -24.422 -60.341 1.00 45.06 170 PRO A C 1
ATOM 1328 O O . PRO A 1 170 ? -32.969 -24.615 -61.491 1.00 45.06 170 PRO A O 1
ATOM 1331 N N . ARG A 1 171 ? -31.649 -25.208 -59.776 1.00 44.56 171 ARG A N 1
ATOM 1332 C CA . ARG A 1 171 ? -31.087 -26.406 -60.408 1.00 44.56 171 ARG A CA 1
ATOM 1333 C C . ARG A 1 171 ? -32.150 -27.515 -60.428 1.00 44.56 171 ARG A C 1
ATOM 1335 O O . ARG A 1 171 ? -32.575 -27.977 -59.374 1.00 44.56 171 ARG A O 1
ATOM 1342 N N . LYS A 1 172 ? -32.558 -27.949 -61.627 1.00 41.53 172 LYS A N 1
ATOM 1343 C CA . LYS A 1 172 ? -33.319 -29.193 -61.842 1.00 41.53 172 LYS A CA 1
ATOM 1344 C C . LYS A 1 172 ? -32.459 -30.391 -61.422 1.00 41.53 172 LYS A C 1
ATOM 1346 O O . LYS A 1 172 ? -31.326 -30.515 -61.886 1.00 41.53 172 LYS A O 1
ATOM 1351 N N . LEU A 1 173 ? -33.004 -31.236 -60.549 1.00 47.41 173 LEU A N 1
ATOM 1352 C CA . LEU A 1 173 ? -32.459 -32.557 -60.237 1.00 47.41 173 LEU A CA 1
ATOM 1353 C C . LEU A 1 173 ? -32.746 -33.528 -61.400 1.00 47.41 173 LEU A C 1
ATOM 1355 O O . LEU A 1 173 ? -33.867 -33.493 -61.917 1.00 47.41 173 LEU A O 1
ATOM 1359 N N . PRO A 1 174 ? -31.772 -34.354 -61.816 1.00 53.97 174 PRO A N 1
ATOM 1360 C CA . PRO A 1 174 ? -32.037 -35.619 -62.494 1.00 53.97 174 PRO A CA 1
ATOM 1361 C C . PRO A 1 174 ? -32.490 -36.705 -61.507 1.00 53.97 174 PRO A C 1
ATOM 1363 O O . PRO A 1 174 ? -32.055 -36.661 -60.332 1.00 53.97 174 PRO A O 1
#

pLDDT: mean 73.29, std 20.77, range [37.5, 95.88]

Organism: Trifolium subterraneum (NCBI:txid3900)

Foldseek 3Di:
DDDDDPPPPDPDDPPDPDPQQDLVNVVVLLVVLLVVLVVLLVLLPDPVCVVVLVVSLVVLLVSLLVSLVVLLVNQGDDDLVSLVSSLVSLVVSLVSSLVSVCSSPVVSSVSSNVSSVVSSVSSCVVCVVSVCVVVVCVVVVVVPDPPPPPPPDPDDDDDDDDDDDDDDDDDDDD

Secondary structure (DSSP, 8-state):
-PPP-------PPP-----PPPHHHHHHHHHHHHHHHHHHHHHHTSGGGGGGHHHHHHHHHHHHHHHHHHHHHT--SS-HHHHHHHHHHHHHHHHHHHHHHHHH-HHHHHHHHHHHHHHHHHHHHHHHHHHHHHHHHHHHHTTS---------------PPP------PPPPP-

Sequence (174 aa):
MKQPITQPLIPQPPNLPANKFTIGNLATISFYHMFILIVLFLAVRQPEFFEYGKALFSMIAVFEVIFGLAFLNSIPDSNKYSAVQFSGLFISNGVVANNIIYMINHHLFWGTAIWWLFCFLIAVAIIGKDLTSKVCCCCLSELNKPTPTGKVPPLQNTIPAPTVIVTVSPRKLP